Protein AF-A0A0R1Y605-F1 (afdb_monomer_lite)

Sequence (108 aa):
MPDRHSYAKLFRFVKQYPNFNIATHLQQLADHLDIASQTIVFMIQVFLELDFITVQDEVVNLNPNYRSKNLSSAPSYQLREEQLEAEKSLLASNTNELVSFVQHCLAD

InterPro domains:
  IPR018779 Single-stranded-DNA-specific exonuclease RecJ, C-terminal [PF10141] (1-101)

Organism: NCBI:txid1423786

Foldseek 3Di:
DDDPVLLVLLLVVLVVDFFDQCVPCLVVSCVVSVHDSVVVVLSVLLCVQQQQWDADPSTIHGRPPHDDDDSCVRPSNVVVVVVVVVVVVVVVVVVVVVVVVVVVVVVD

Structure (mmCIF, N/CA/C/O backbone):
data_AF-A0A0R1Y605-F1
#
_entry.id   AF-A0A0R1Y605-F1
#
loop_
_atom_site.group_PDB
_atom_site.id
_atom_site.type_symbol
_atom_site.label_atom_id
_atom_site.label_alt_id
_atom_site.label_comp_id
_atom_site.label_asym_id
_atom_site.label_entity_id
_atom_site.label_seq_id
_atom_site.pdbx_PDB_ins_code
_atom_site.Cartn_x
_atom_site.Cartn_y
_atom_site.Cartn_z
_atom_site.occupancy
_atom_site.B_iso_or_equiv
_atom_site.auth_seq_id
_atom_site.auth_comp_id
_atom_site.auth_asym_id
_atom_site.auth_atom_id
_atom_site.pdbx_PDB_model_num
ATOM 1 N N . MET A 1 1 ? 7.796 2.370 -7.836 1.00 86.75 1 MET A N 1
ATOM 2 C CA . MET A 1 1 ? 7.694 1.610 -6.574 1.00 86.75 1 MET A CA 1
ATOM 3 C C . MET A 1 1 ? 7.690 2.584 -5.411 1.00 86.75 1 MET A C 1
ATOM 5 O O . MET A 1 1 ? 8.496 3.507 -5.456 1.00 86.75 1 MET A O 1
ATOM 9 N N . PRO A 1 2 ? 6.819 2.414 -4.403 1.00 89.44 2 PRO A N 1
ATOM 10 C CA . PRO A 1 2 ? 6.938 3.154 -3.153 1.00 89.44 2 PRO A CA 1
ATOM 11 C C . PRO A 1 2 ? 8.228 2.749 -2.437 1.00 89.44 2 PRO A C 1
ATOM 13 O O . PRO A 1 2 ? 8.572 1.566 -2.376 1.00 89.44 2 PRO A O 1
ATOM 16 N N . ASP A 1 3 ? 8.939 3.731 -1.897 1.00 90.38 3 ASP A N 1
ATOM 17 C CA . ASP A 1 3 ? 10.155 3.495 -1.130 1.00 90.38 3 ASP A CA 1
ATOM 18 C C . ASP A 1 3 ? 9.847 3.190 0.345 1.00 90.38 3 ASP A C 1
ATOM 20 O O . ASP A 1 3 ? 8.733 3.365 0.851 1.00 90.38 3 ASP A O 1
ATOM 24 N N . ARG A 1 4 ? 10.868 2.739 1.078 1.00 89.44 4 ARG A N 1
ATOM 25 C CA . ARG A 1 4 ? 10.738 2.426 2.508 1.00 89.44 4 ARG A CA 1
ATOM 26 C C . ARG A 1 4 ? 10.259 3.629 3.332 1.00 89.44 4 ARG A C 1
ATOM 28 O O . ARG A 1 4 ? 9.575 3.442 4.338 1.00 89.44 4 ARG A O 1
ATOM 35 N N . HIS A 1 5 ? 10.612 4.847 2.926 1.00 92.62 5 HIS A N 1
ATOM 36 C CA . HIS A 1 5 ? 10.213 6.073 3.612 1.00 92.62 5 HIS A CA 1
ATOM 37 C C . HIS A 1 5 ? 8.708 6.340 3.474 1.00 92.62 5 HIS A C 1
ATOM 39 O O . HIS A 1 5 ? 8.047 6.647 4.467 1.00 92.62 5 HIS A O 1
ATOM 45 N N . SER A 1 6 ? 8.150 6.124 2.285 1.00 93.69 6 SER A N 1
ATOM 46 C CA . SER A 1 6 ? 6.718 6.201 1.998 1.00 93.69 6 SER A CA 1
ATOM 47 C C . SER A 1 6 ? 5.945 5.211 2.866 1.00 93.69 6 SER A C 1
ATOM 49 O O . SER A 1 6 ? 4.992 5.588 3.549 1.00 93.69 6 SER A O 1
ATOM 51 N N . TYR A 1 7 ? 6.404 3.958 2.940 1.00 94.12 7 TYR A N 1
ATOM 52 C CA . TYR A 1 7 ? 5.796 2.955 3.821 1.00 94.12 7 TYR A CA 1
ATOM 53 C C . TYR A 1 7 ? 5.875 3.347 5.299 1.00 94.12 7 TYR A C 1
ATOM 55 O O . TYR A 1 7 ? 4.899 3.191 6.030 1.00 94.12 7 TYR A O 1
ATOM 63 N N . ALA A 1 8 ? 6.999 3.910 5.747 1.00 93.38 8 ALA A N 1
ATOM 64 C CA . ALA A 1 8 ? 7.141 4.386 7.121 1.00 93.38 8 ALA A CA 1
ATOM 65 C C . ALA A 1 8 ? 6.178 5.544 7.444 1.00 93.38 8 ALA A C 1
ATOM 67 O O . ALA A 1 8 ? 5.601 5.568 8.535 1.00 93.38 8 ALA A O 1
ATOM 68 N N . LYS A 1 9 ? 5.976 6.477 6.502 1.00 94.44 9 LYS A N 1
ATOM 69 C CA . LYS A 1 9 ? 4.992 7.565 6.609 1.00 94.44 9 LYS A CA 1
ATOM 70 C C . LYS A 1 9 ? 3.572 7.016 6.773 1.00 94.44 9 LYS A C 1
ATOM 72 O O . LYS A 1 9 ? 2.895 7.375 7.736 1.00 94.44 9 LYS A O 1
ATOM 77 N N . LEU A 1 10 ? 3.155 6.105 5.890 1.00 93.56 10 LEU A N 1
ATOM 78 C CA . LEU A 1 10 ? 1.831 5.482 5.947 1.00 93.56 10 LEU A CA 1
ATOM 79 C C . LEU A 1 10 ? 1.628 4.695 7.249 1.00 93.56 10 LEU A C 1
ATOM 81 O O . LEU A 1 10 ? 0.609 4.848 7.914 1.00 93.56 10 LEU A O 1
ATOM 85 N N . PHE A 1 11 ? 2.615 3.894 7.656 1.00 92.94 11 PHE A N 1
ATOM 86 C CA . PHE A 1 11 ? 2.538 3.116 8.893 1.00 92.94 11 PHE A CA 1
ATOM 87 C C . PHE A 1 11 ? 2.374 4.012 10.127 1.00 92.94 11 PHE A C 1
ATOM 89 O O . PHE A 1 11 ? 1.549 3.743 11.000 1.00 92.94 11 PHE A O 1
ATOM 96 N N . ARG A 1 12 ? 3.136 5.112 10.194 1.00 92.88 12 ARG A N 1
ATOM 97 C CA . ARG A 1 12 ? 3.013 6.099 11.273 1.00 92.88 12 ARG A CA 1
ATOM 98 C C . ARG A 1 12 ? 1.628 6.741 11.286 1.00 92.88 12 ARG A C 1
ATOM 100 O O . ARG A 1 12 ? 1.068 6.902 12.366 1.00 92.88 12 ARG A O 1
ATOM 107 N N . PHE A 1 13 ? 1.082 7.058 10.114 1.00 92.38 13 PHE A N 1
ATOM 108 C CA . PHE A 1 13 ? -0.259 7.616 9.989 1.00 92.38 13 PHE A CA 1
ATOM 109 C C . PHE A 1 13 ? -1.325 6.656 10.532 1.00 92.38 13 PHE A C 1
ATOM 111 O O . PHE A 1 13 ? -2.061 7.036 11.436 1.00 92.38 13 PHE A O 1
ATOM 118 N N . VAL A 1 14 ? -1.350 5.399 10.073 1.00 90.44 14 VAL A N 1
ATOM 119 C CA . VAL A 1 14 ? -2.328 4.388 10.531 1.00 90.44 14 VAL A CA 1
ATOM 120 C C . VAL A 1 14 ? -2.217 4.138 12.038 1.00 90.44 14 VAL A C 1
ATOM 122 O O . VAL A 1 14 ? -3.217 3.923 12.717 1.00 90.44 14 VAL A O 1
ATOM 125 N N . LYS A 1 15 ? -1.001 4.206 12.592 1.00 90.38 15 LYS A N 1
ATOM 126 C CA . LYS A 1 15 ? -0.776 4.086 14.037 1.00 90.38 15 LYS A CA 1
ATOM 127 C C . LYS A 1 15 ? -1.340 5.273 14.833 1.00 90.38 15 LYS A C 1
ATOM 129 O O . LYS A 1 15 ? -1.788 5.078 15.958 1.00 90.38 15 LYS A O 1
ATOM 134 N N . GLN A 1 16 ? -1.261 6.489 14.293 1.00 90.94 16 GLN A N 1
ATOM 135 C CA . GLN A 1 16 ? -1.720 7.713 14.959 1.00 90.94 16 GLN A CA 1
ATOM 136 C C . GLN A 1 16 ? -3.229 7.940 14.795 1.00 90.94 16 GLN A C 1
ATOM 138 O O . GLN A 1 16 ? -3.867 8.463 15.706 1.00 90.94 16 GLN A O 1
ATOM 143 N N . TYR A 1 17 ? -3.786 7.522 13.660 1.00 88.94 17 TYR A N 1
ATOM 144 C CA . TYR A 1 17 ? -5.188 7.689 13.290 1.00 88.94 17 TYR A CA 1
ATOM 145 C C . TYR A 1 17 ? -5.821 6.315 13.017 1.00 88.94 17 TYR A C 1
ATOM 147 O O . TYR A 1 17 ? -5.986 5.933 11.857 1.00 88.94 17 TYR A O 1
ATOM 155 N N . PRO A 1 18 ? -6.143 5.539 14.070 1.00 83.31 18 PRO A N 1
ATOM 156 C CA . PRO A 1 18 ? -6.901 4.305 13.910 1.00 83.31 18 PRO A CA 1
ATOM 157 C C . PRO A 1 18 ? -8.328 4.610 13.437 1.00 83.31 18 PRO A C 1
ATOM 159 O O . PRO A 1 18 ? -8.821 5.729 13.578 1.00 83.31 18 PRO A O 1
ATOM 162 N N . ASN A 1 19 ? -9.017 3.594 12.929 1.00 84.62 19 ASN A N 1
ATOM 163 C CA . ASN A 1 19 ? -10.361 3.687 12.363 1.00 84.62 19 ASN A CA 1
ATOM 164 C C . ASN A 1 19 ? -10.473 4.654 11.176 1.00 84.62 19 ASN A C 1
ATOM 166 O O . ASN A 1 19 ? -11.451 5.386 11.024 1.00 84.62 19 ASN A O 1
ATOM 170 N N . PHE A 1 20 ? -9.462 4.641 10.316 1.00 84.56 20 PHE A N 1
ATOM 171 C CA . PHE A 1 20 ? -9.414 5.490 9.137 1.00 84.56 20 PHE A CA 1
ATOM 172 C C . PHE A 1 20 ? -10.217 4.875 7.984 1.00 84.56 20 PHE A C 1
ATOM 174 O O . PHE A 1 20 ? -9.858 3.808 7.490 1.00 84.56 20 PHE A O 1
ATOM 181 N N . ASN A 1 21 ? -11.279 5.541 7.518 1.00 89.19 21 ASN A N 1
ATOM 182 C CA . ASN A 1 21 ? -12.022 5.088 6.339 1.00 89.19 21 ASN A CA 1
ATOM 183 C C . ASN A 1 21 ? -11.268 5.470 5.055 1.00 89.19 21 ASN A C 1
ATOM 185 O O . ASN A 1 21 ? -11.163 6.652 4.714 1.00 89.19 21 ASN A O 1
ATOM 189 N N . ILE A 1 22 ? -10.771 4.463 4.331 1.00 86.62 22 ILE A N 1
ATOM 190 C CA . ILE A 1 22 ? -9.972 4.683 3.126 1.00 86.62 22 ILE A CA 1
ATOM 191 C C . ILE A 1 22 ? -10.776 5.340 2.006 1.00 86.62 22 ILE A C 1
ATOM 193 O O . ILE A 1 22 ? -10.293 6.287 1.396 1.00 86.62 22 ILE A O 1
ATOM 197 N N . ALA A 1 23 ? -11.997 4.880 1.745 1.00 86.19 23 ALA A N 1
ATOM 198 C CA . ALA A 1 23 ? -12.773 5.301 0.582 1.00 86.19 23 ALA A CA 1
ATOM 199 C C . ALA A 1 23 ? -13.054 6.812 0.586 1.00 86.19 23 ALA A C 1
ATOM 201 O O . ALA A 1 23 ? -13.014 7.469 -0.452 1.00 86.19 23 ALA A O 1
ATOM 202 N N . THR A 1 24 ? -13.284 7.371 1.773 1.00 88.56 24 THR A N 1
ATOM 203 C CA . THR A 1 24 ? -13.635 8.786 1.960 1.00 88.56 24 THR A CA 1
ATOM 204 C C . THR A 1 24 ? -12.429 9.697 2.169 1.00 88.56 24 THR A C 1
ATOM 206 O O . THR A 1 24 ? -12.477 10.864 1.785 1.00 88.56 24 THR A O 1
ATOM 209 N N . HIS A 1 25 ? -11.336 9.185 2.740 1.00 89.06 25 HIS A N 1
ATOM 210 C CA . HIS A 1 25 ? -10.191 10.009 3.139 1.00 89.06 25 HIS A CA 1
ATOM 211 C C . HIS A 1 25 ? -8.924 9.754 2.310 1.00 89.06 25 HIS A C 1
ATOM 213 O O . HIS A 1 25 ? -7.898 10.384 2.570 1.00 89.06 25 HIS A O 1
ATOM 219 N N . LEU A 1 26 ? -8.963 8.869 1.304 1.00 90.31 26 LEU A N 1
ATOM 220 C CA . LEU A 1 26 ? -7.800 8.540 0.470 1.00 90.31 26 LEU A CA 1
ATOM 221 C C . LEU A 1 26 ? -7.123 9.785 -0.113 1.00 90.31 26 LEU A C 1
ATOM 223 O O . LEU A 1 26 ? -5.902 9.896 -0.055 1.00 90.31 26 LEU A O 1
ATOM 227 N N . GLN A 1 27 ? -7.906 10.726 -0.645 1.00 91.62 27 GLN A N 1
ATOM 228 C CA . GLN A 1 27 ? -7.363 11.940 -1.254 1.00 91.62 27 GLN A CA 1
ATOM 229 C C . GLN A 1 27 ? -6.687 12.847 -0.216 1.00 91.62 27 GLN A C 1
ATOM 231 O O . GLN A 1 27 ? -5.578 13.315 -0.432 1.00 91.62 27 GLN A O 1
ATOM 236 N N . GLN A 1 28 ? -7.307 13.025 0.951 1.00 91.12 28 GLN A N 1
ATOM 237 C CA . GLN A 1 28 ? -6.723 13.817 2.036 1.00 91.12 28 GLN A CA 1
ATOM 238 C C . GLN A 1 28 ? -5.434 13.183 2.571 1.00 91.12 28 GLN A C 1
ATOM 240 O O . GLN A 1 28 ? -4.480 13.882 2.906 1.00 91.12 28 GLN A O 1
ATOM 245 N N . LEU A 1 29 ? -5.389 11.850 2.634 1.00 91.25 29 LEU A N 1
ATOM 246 C CA . LEU A 1 29 ? -4.191 11.108 3.008 1.00 91.25 29 LEU A CA 1
ATOM 247 C C . LEU A 1 29 ? -3.078 11.266 1.967 1.00 91.25 29 LEU A C 1
ATOM 249 O O . LEU A 1 29 ? -1.918 11.430 2.345 1.00 91.25 29 LEU A O 1
ATOM 253 N N . ALA A 1 30 ? -3.430 11.235 0.681 1.00 93.62 30 ALA A N 1
ATOM 254 C CA . ALA A 1 30 ? -2.509 11.478 -0.423 1.00 93.62 30 ALA A CA 1
ATOM 255 C C . ALA A 1 30 ? -1.843 12.849 -0.310 1.00 93.62 30 ALA A C 1
ATOM 257 O O . ALA A 1 30 ? -0.613 12.937 -0.311 1.00 93.62 30 ALA A O 1
ATOM 258 N N . ASP A 1 31 ? -2.652 13.885 -0.095 1.00 93.62 31 ASP A N 1
ATOM 259 C CA . ASP A 1 31 ? -2.179 15.258 0.060 1.00 93.62 31 ASP A CA 1
ATOM 260 C C . ASP A 1 31 ? -1.318 15.422 1.326 1.00 93.62 31 ASP A C 1
ATOM 262 O O . ASP A 1 31 ? -0.268 16.060 1.298 1.00 93.62 31 ASP A O 1
ATOM 266 N N . HIS A 1 32 ? -1.714 14.801 2.444 1.00 91.81 32 HIS A N 1
ATOM 267 C CA . HIS A 1 32 ? -0.987 14.905 3.712 1.00 91.81 32 HIS A CA 1
ATOM 268 C C . HIS A 1 32 ? 0.364 14.170 3.706 1.00 91.81 32 HIS A C 1
ATOM 270 O O . HIS A 1 32 ? 1.326 14.620 4.330 1.00 91.81 32 HIS A O 1
ATOM 276 N N . LEU A 1 33 ? 0.451 13.012 3.045 1.00 91.38 33 LEU A N 1
ATOM 277 C CA . LEU A 1 33 ? 1.692 12.232 2.980 1.00 91.38 33 LEU A CA 1
ATOM 278 C C . LEU A 1 33 ? 2.611 12.656 1.828 1.00 91.38 33 LEU A C 1
ATOM 280 O O . LEU A 1 33 ? 3.784 12.251 1.838 1.00 91.38 33 LEU A O 1
ATOM 284 N N . ASP A 1 34 ? 2.096 13.471 0.902 1.00 93.62 34 ASP A N 1
ATOM 285 C CA . ASP A 1 34 ? 2.713 13.823 -0.379 1.00 93.62 34 ASP A CA 1
ATOM 286 C C . ASP A 1 34 ? 3.008 12.562 -1.212 1.00 93.62 34 ASP A C 1
ATOM 288 O O . ASP A 1 34 ? 4.133 12.280 -1.626 1.00 93.62 34 ASP A O 1
ATOM 292 N N . ILE A 1 35 ? 1.987 11.706 -1.348 1.00 94.12 35 ILE A N 1
ATOM 293 C CA . ILE A 1 35 ? 2.050 10.425 -2.063 1.00 94.12 35 ILE A CA 1
ATOM 294 C C . ILE A 1 35 ? 0.786 10.295 -2.909 1.00 94.12 35 ILE A C 1
ATOM 296 O O . ILE A 1 35 ? -0.314 10.442 -2.397 1.00 94.12 35 ILE A O 1
ATOM 300 N N . ALA A 1 36 ? 0.918 9.943 -4.189 1.00 94.12 36 ALA A N 1
ATOM 301 C CA . ALA A 1 36 ? -0.240 9.754 -5.063 1.00 94.12 36 ALA A CA 1
ATOM 302 C C . ALA A 1 36 ? -1.231 8.701 -4.522 1.00 94.12 36 ALA A C 1
ATOM 304 O O . ALA A 1 36 ? -0.827 7.628 -4.066 1.00 94.12 36 ALA A O 1
ATOM 305 N N . SER A 1 37 ? -2.534 8.962 -4.665 1.00 93.31 37 SER A N 1
ATOM 306 C CA . SER A 1 37 ? -3.622 8.108 -4.160 1.00 93.31 37 SER A CA 1
ATOM 307 C C . SER A 1 37 ? -3.504 6.648 -4.618 1.00 93.31 37 SER A C 1
ATOM 309 O O . SER A 1 37 ? -3.635 5.729 -3.815 1.00 93.31 37 SER A O 1
ATOM 311 N N . GLN A 1 38 ? -3.164 6.422 -5.891 1.00 92.31 38 GLN A N 1
ATOM 312 C CA . GLN A 1 38 ? -2.923 5.083 -6.455 1.00 92.31 38 GLN A CA 1
ATOM 313 C C . GLN A 1 38 ? -1.787 4.340 -5.731 1.00 92.31 38 GLN A C 1
ATOM 315 O O . GLN A 1 38 ? -1.895 3.155 -5.423 1.00 92.31 38 GLN A O 1
ATOM 320 N N . THR A 1 39 ? -0.705 5.053 -5.412 1.00 94.06 39 THR A N 1
ATOM 321 C CA . THR A 1 39 ? 0.441 4.503 -4.681 1.00 94.06 39 THR A CA 1
ATOM 322 C C . THR A 1 39 ? 0.044 4.126 -3.257 1.00 94.06 39 THR A C 1
ATOM 324 O O . THR A 1 39 ? 0.456 3.076 -2.776 1.00 94.06 39 THR A O 1
ATOM 327 N N . ILE A 1 40 ? -0.795 4.928 -2.596 1.00 94.12 40 ILE A N 1
ATOM 328 C CA . ILE A 1 40 ? -1.307 4.614 -1.255 1.00 94.12 40 ILE A CA 1
ATOM 329 C C . ILE A 1 40 ? -2.167 3.352 -1.274 1.00 94.12 40 ILE A C 1
ATOM 331 O O . ILE A 1 40 ? -1.970 2.486 -0.425 1.00 94.12 40 ILE A O 1
ATOM 335 N N . VAL A 1 41 ? -3.077 3.217 -2.244 1.00 93.44 41 VAL A N 1
ATOM 336 C CA . VAL A 1 41 ? -3.906 2.008 -2.396 1.00 93.44 41 VAL A CA 1
ATOM 337 C C . VAL A 1 41 ? -3.023 0.768 -2.525 1.00 93.44 41 VAL A C 1
ATOM 339 O O . VAL A 1 41 ? -3.216 -0.203 -1.797 1.00 93.44 41 VAL A O 1
ATOM 342 N N . PHE A 1 42 ? -1.993 0.834 -3.372 1.00 95.44 42 PHE A N 1
ATOM 343 C CA . PHE A 1 42 ? -1.018 -0.246 -3.514 1.00 95.44 42 PHE A CA 1
ATOM 344 C C . PHE A 1 42 ? -0.273 -0.550 -2.203 1.00 95.44 42 PHE A C 1
ATOM 346 O O . PHE A 1 42 ? -0.145 -1.705 -1.805 1.00 95.44 42 PHE A O 1
ATOM 353 N N . MET A 1 43 ? 0.192 0.476 -1.488 1.00 95.31 43 MET A N 1
ATOM 354 C CA . MET A 1 43 ? 0.893 0.286 -0.214 1.00 95.31 43 MET A CA 1
ATOM 355 C C . MET A 1 43 ? 0.001 -0.355 0.856 1.00 95.31 43 MET A C 1
ATOM 357 O O . MET A 1 43 ? 0.477 -1.144 1.671 1.00 95.31 43 MET A O 1
ATOM 361 N N . ILE A 1 44 ? -1.288 -0.023 0.855 1.00 93.94 44 ILE A N 1
ATOM 362 C CA . ILE A 1 44 ? -2.278 -0.579 1.780 1.00 93.94 44 ILE A CA 1
ATOM 363 C C . ILE A 1 44 ? -2.576 -2.030 1.439 1.00 93.94 44 ILE A C 1
ATOM 365 O O . ILE A 1 44 ? -2.633 -2.852 2.349 1.00 93.94 44 ILE A O 1
ATOM 369 N N . GLN A 1 45 ? -2.661 -2.373 0.155 1.00 95.06 45 GLN A N 1
ATOM 370 C CA . GLN A 1 45 ? -2.735 -3.765 -0.275 1.00 95.06 45 GLN A CA 1
ATOM 371 C C . GLN A 1 45 ? -1.531 -4.574 0.238 1.00 95.06 45 GLN A C 1
ATOM 373 O O . GLN A 1 45 ? -1.719 -5.605 0.879 1.00 95.06 45 GLN A O 1
ATOM 378 N N . VAL A 1 46 ? -0.305 -4.069 0.058 1.00 95.69 46 VAL A N 1
ATOM 379 C CA . VAL A 1 46 ? 0.918 -4.713 0.576 1.00 95.69 46 VAL A CA 1
ATOM 380 C C . VAL A 1 46 ? 0.863 -4.879 2.099 1.00 95.69 46 VAL A C 1
ATOM 382 O O . VAL A 1 46 ? 1.223 -5.926 2.633 1.00 95.69 46 VAL A O 1
ATOM 385 N N . PHE A 1 47 ? 0.398 -3.865 2.832 1.00 95.00 47 PHE A N 1
ATOM 386 C CA . PHE A 1 47 ? 0.263 -3.950 4.288 1.00 95.00 47 PHE A CA 1
ATOM 387 C C . PHE A 1 47 ? -0.795 -4.954 4.745 1.00 95.00 47 PHE A C 1
ATOM 389 O O . PHE A 1 47 ? -0.596 -5.597 5.778 1.00 95.00 47 PHE A O 1
ATOM 396 N N . LEU A 1 48 ? -1.890 -5.089 3.999 1.00 94.12 48 LEU A N 1
ATOM 397 C CA . LEU A 1 48 ? -2.935 -6.072 4.262 1.00 94.12 48 LEU A CA 1
ATOM 398 C C . LEU A 1 48 ? -2.398 -7.495 4.059 1.00 94.12 48 LEU A C 1
ATOM 400 O O . LEU A 1 48 ? -2.533 -8.330 4.945 1.00 94.12 48 LEU A O 1
ATOM 404 N N . GLU A 1 49 ? -1.716 -7.746 2.939 1.00 95.19 49 GLU A N 1
ATOM 405 C CA . GLU A 1 49 ? -1.110 -9.047 2.608 1.00 95.19 49 GLU A CA 1
ATOM 406 C C . GLU A 1 49 ? -0.039 -9.482 3.623 1.00 95.19 49 GLU A C 1
ATOM 408 O O . GLU A 1 49 ? 0.184 -10.672 3.845 1.00 95.19 49 GLU A O 1
ATOM 413 N N . LEU A 1 50 ? 0.627 -8.521 4.266 1.00 95.12 50 LEU A N 1
ATOM 414 C CA . LEU A 1 50 ? 1.630 -8.776 5.300 1.00 95.12 50 LEU A CA 1
ATOM 415 C C . LEU A 1 50 ? 1.053 -8.809 6.720 1.00 95.12 50 LEU A C 1
ATOM 417 O O . LEU A 1 50 ? 1.815 -8.999 7.671 1.00 95.12 50 LEU A O 1
ATOM 421 N N . ASP A 1 51 ? -0.262 -8.693 6.891 1.00 94.12 51 ASP A N 1
ATOM 422 C CA . ASP A 1 51 ? -0.946 -8.614 8.188 1.00 94.12 51 ASP A CA 1
ATOM 423 C C . ASP A 1 51 ? -0.476 -7.444 9.075 1.00 94.12 51 ASP A C 1
ATOM 425 O O . ASP A 1 51 ? -0.565 -7.517 10.304 1.00 94.12 51 ASP A O 1
ATOM 429 N N . PHE A 1 52 ? 0.055 -6.362 8.497 1.00 93.00 52 PHE A N 1
ATOM 430 C CA . PHE A 1 52 ? 0.391 -5.155 9.265 1.00 93.00 52 PHE A CA 1
ATOM 431 C C . PHE A 1 52 ? -0.858 -4.372 9.662 1.00 93.00 52 PHE A C 1
ATOM 433 O O . PHE A 1 52 ? -0.906 -3.752 10.728 1.00 93.00 52 PHE A O 1
ATOM 440 N N . ILE A 1 53 ? -1.866 -4.410 8.798 1.00 93.50 53 ILE A N 1
ATOM 441 C CA . ILE A 1 53 ? -3.150 -3.748 8.984 1.00 93.50 53 ILE A CA 1
ATOM 442 C C . ILE A 1 53 ? -4.281 -4.746 8.761 1.00 93.50 53 ILE A C 1
ATOM 444 O O . ILE A 1 53 ? -4.096 -5.820 8.196 1.00 93.50 53 ILE A O 1
ATOM 448 N N . THR A 1 54 ? -5.467 -4.350 9.185 1.00 92.31 54 THR A N 1
ATOM 449 C CA . THR A 1 54 ? -6.732 -5.019 8.905 1.00 92.31 54 THR A CA 1
ATOM 450 C C . THR A 1 54 ? -7.678 -3.999 8.293 1.00 92.31 54 THR A C 1
ATOM 452 O O . THR A 1 54 ? -7.585 -2.808 8.599 1.00 92.31 54 THR A O 1
ATOM 455 N N . VAL A 1 55 ? -8.560 -4.460 7.412 1.00 90.12 55 VAL A N 1
ATOM 456 C CA . VAL A 1 55 ? -9.602 -3.630 6.808 1.00 90.12 55 VAL A CA 1
ATOM 457 C C . VAL A 1 55 ? -10.946 -4.274 7.106 1.00 90.12 55 VAL A C 1
ATOM 459 O O . VAL A 1 55 ? -11.152 -5.444 6.789 1.00 90.12 55 VAL A O 1
ATOM 462 N N . GLN A 1 56 ? -11.838 -3.525 7.746 1.00 88.31 56 GLN A N 1
ATOM 463 C CA . GLN A 1 56 ? -13.210 -3.932 8.058 1.00 88.31 56 GLN A CA 1
ATOM 464 C C . GLN A 1 56 ? -14.132 -2.803 7.611 1.00 88.31 56 GLN A C 1
ATOM 466 O O . GLN A 1 56 ? -13.920 -1.673 8.032 1.00 88.31 56 GLN A O 1
ATOM 471 N N . ASP A 1 57 ? -15.092 -3.078 6.726 1.00 87.25 57 ASP A N 1
ATOM 472 C CA . ASP A 1 57 ? -16.016 -2.062 6.193 1.00 87.25 57 ASP A CA 1
ATOM 473 C C . ASP A 1 57 ? -15.302 -0.792 5.686 1.00 87.25 57 ASP A C 1
ATOM 475 O O . ASP A 1 57 ? -15.658 0.331 6.031 1.00 87.25 57 ASP A O 1
ATOM 479 N N . GLU A 1 58 ? -14.231 -0.976 4.901 1.00 87.06 58 GLU A N 1
ATOM 480 C CA . GLU A 1 58 ? -13.381 0.109 4.365 1.00 87.06 58 GLU A CA 1
ATOM 481 C C . GLU A 1 58 ? -12.596 0.902 5.427 1.00 87.06 58 GLU A C 1
ATOM 483 O O . GLU A 1 58 ? -11.898 1.871 5.112 1.00 87.06 58 GLU A O 1
ATOM 488 N N . VAL A 1 59 ? -12.659 0.483 6.689 1.00 90.25 59 VAL A N 1
ATOM 489 C CA . VAL A 1 59 ? -11.929 1.079 7.803 1.00 90.25 59 VAL A CA 1
ATOM 490 C C . VAL A 1 59 ? -10.615 0.341 8.021 1.00 90.25 59 VAL A C 1
ATOM 492 O O . VAL A 1 59 ? -10.587 -0.848 8.337 1.00 90.25 59 VAL A O 1
ATOM 495 N N . VAL A 1 60 ? -9.513 1.071 7.873 1.00 91.38 60 VAL A N 1
ATOM 496 C CA . VAL A 1 60 ? -8.152 0.586 8.086 1.00 91.38 60 VAL A CA 1
ATOM 497 C C . VAL A 1 60 ? -7.774 0.716 9.557 1.00 91.38 60 VAL A C 1
ATOM 499 O O . VAL A 1 60 ? -7.859 1.793 10.151 1.00 91.38 60 VAL A O 1
ATOM 502 N N . ASN A 1 61 ? -7.286 -0.382 10.125 1.00 91.06 61 ASN A N 1
ATOM 503 C CA . ASN A 1 61 ? -6.790 -0.457 11.491 1.00 91.06 61 ASN A CA 1
ATOM 504 C C . ASN A 1 61 ? -5.456 -1.194 11.557 1.00 91.06 61 ASN A C 1
ATOM 506 O O . ASN A 1 61 ? -5.200 -2.112 10.781 1.00 91.06 61 ASN A O 1
ATOM 510 N N . LEU A 1 62 ? -4.608 -0.827 12.516 1.00 92.25 62 LEU A N 1
ATOM 511 C CA . LEU A 1 62 ? -3.368 -1.555 12.768 1.00 92.25 62 LEU A CA 1
ATOM 512 C C . LEU A 1 62 ? -3.688 -2.940 13.349 1.00 92.25 62 LEU A C 1
ATOM 514 O O . LEU A 1 62 ? -4.496 -3.049 14.271 1.00 92.25 62 LEU A O 1
ATOM 518 N N . ASN A 1 63 ? -3.038 -3.994 12.854 1.00 91.50 63 ASN A N 1
ATOM 519 C CA . ASN A 1 63 ? -3.163 -5.310 13.474 1.00 91.50 63 ASN A CA 1
ATOM 520 C C . ASN A 1 63 ? -2.426 -5.289 14.826 1.00 91.50 63 ASN A C 1
ATOM 522 O O . ASN A 1 63 ? -1.224 -5.045 14.826 1.00 91.50 63 ASN A O 1
ATOM 526 N N . PRO A 1 64 ? -3.066 -5.567 15.975 1.00 86.69 64 PRO A N 1
ATOM 527 C CA . PRO A 1 64 ? -2.398 -5.532 17.281 1.00 86.69 64 PRO A CA 1
ATOM 528 C C . PRO A 1 64 ? -1.271 -6.569 17.425 1.00 86.69 64 PRO A C 1
ATOM 530 O O . PRO A 1 64 ? -0.364 -6.372 18.229 1.00 86.69 64 PRO A O 1
ATOM 533 N N . ASN A 1 65 ? -1.299 -7.645 16.633 1.00 89.12 65 ASN A N 1
ATOM 534 C CA . ASN A 1 65 ? -0.334 -8.746 16.680 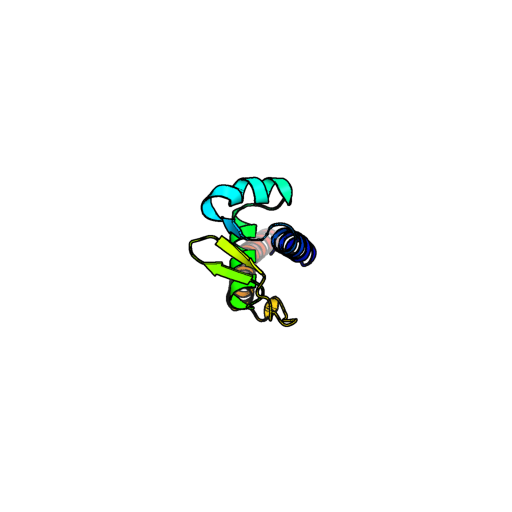1.00 89.12 65 ASN A CA 1
ATOM 535 C C . ASN A 1 65 ? 0.619 -8.763 15.474 1.00 89.12 65 ASN A C 1
ATOM 537 O O . ASN A 1 65 ? 1.185 -9.812 15.148 1.00 89.12 65 ASN A O 1
ATOM 541 N N . TYR A 1 66 ? 0.782 -7.628 14.785 1.00 88.88 66 TYR A N 1
ATOM 542 C CA . TYR A 1 66 ? 1.666 -7.544 13.627 1.00 88.88 66 TYR A CA 1
ATOM 543 C C . TYR A 1 66 ? 3.100 -7.968 13.980 1.00 88.88 66 TYR A C 1
ATOM 545 O O . TYR A 1 66 ? 3.649 -7.621 15.028 1.00 88.88 66 TYR A O 1
ATOM 553 N N . ARG A 1 67 ? 3.727 -8.726 13.079 1.00 89.19 67 ARG A N 1
ATOM 554 C CA . ARG A 1 67 ? 5.133 -9.132 13.190 1.00 89.19 67 ARG A CA 1
ATOM 555 C C . ARG A 1 67 ? 5.943 -8.435 12.120 1.00 89.19 67 ARG A C 1
ATOM 557 O O . ARG A 1 67 ? 5.434 -8.206 11.032 1.00 89.19 67 ARG A O 1
ATOM 564 N N . SER A 1 68 ? 7.209 -8.144 12.408 1.00 89.25 68 SER A N 1
ATOM 565 C CA . SER A 1 68 ? 8.129 -7.619 11.398 1.00 89.25 68 SER A CA 1
ATOM 566 C C . SER A 1 68 ? 8.233 -8.604 10.227 1.00 89.25 68 SER A C 1
ATOM 568 O O . SER A 1 68 ? 8.666 -9.741 10.413 1.00 89.25 68 SER A O 1
ATOM 570 N N . LYS A 1 69 ? 7.814 -8.167 9.037 1.00 91.12 69 LYS A N 1
ATOM 571 C CA . LYS A 1 69 ? 7.905 -8.903 7.770 1.00 91.12 69 LYS A CA 1
ATOM 572 C C . LYS A 1 69 ? 8.571 -8.017 6.717 1.00 91.12 69 LYS A C 1
ATOM 574 O O . LYS A 1 69 ? 8.609 -6.793 6.854 1.00 91.12 69 LYS A O 1
ATOM 579 N N . ASN A 1 70 ? 9.117 -8.630 5.673 1.00 91.44 70 ASN A N 1
ATOM 580 C CA . ASN A 1 70 ? 9.715 -7.898 4.563 1.00 91.44 70 ASN A CA 1
ATOM 581 C C . ASN A 1 70 ? 8.619 -7.441 3.585 1.00 91.44 70 ASN A C 1
ATOM 583 O O . ASN A 1 70 ? 7.711 -8.202 3.283 1.00 91.44 70 ASN A O 1
ATOM 587 N N . LEU A 1 71 ? 8.714 -6.218 3.059 1.00 90.75 71 LEU A N 1
ATOM 588 C CA . LEU A 1 71 ? 7.777 -5.714 2.046 1.00 90.75 71 LEU A CA 1
ATOM 589 C C . LEU A 1 71 ? 7.807 -6.557 0.763 1.00 90.75 71 LEU A C 1
ATOM 591 O O . LEU A 1 71 ? 6.765 -6.823 0.178 1.00 90.75 71 LEU A O 1
ATOM 595 N N . SER A 1 72 ? 8.991 -7.044 0.386 1.00 90.50 72 SER A N 1
ATOM 596 C CA . SER A 1 72 ? 9.194 -7.898 -0.794 1.00 90.50 72 SER A CA 1
ATOM 597 C C . SER A 1 72 ? 8.604 -9.306 -0.669 1.00 90.50 72 SER A C 1
ATOM 599 O O . SER A 1 72 ? 8.570 -10.035 -1.654 1.00 90.50 72 SER A O 1
ATOM 601 N N . SER A 1 73 ? 8.126 -9.717 0.515 1.00 92.50 73 SER A N 1
ATOM 602 C CA . SER A 1 73 ? 7.401 -10.987 0.651 1.00 92.50 73 SER A CA 1
ATOM 603 C C . SER A 1 73 ? 5.905 -10.859 0.358 1.00 92.50 73 SER A C 1
ATOM 605 O O . SER A 1 73 ? 5.203 -11.863 0.421 1.00 92.50 73 SER A O 1
ATOM 607 N N . ALA A 1 74 ? 5.398 -9.650 0.095 1.00 95.50 74 ALA A N 1
ATOM 608 C CA . ALA A 1 74 ? 4.009 -9.452 -0.301 1.00 95.50 74 ALA A CA 1
ATOM 609 C C . ALA A 1 74 ? 3.817 -9.857 -1.774 1.00 95.50 74 ALA A C 1
ATOM 611 O O . ALA A 1 74 ? 4.569 -9.367 -2.624 1.00 95.50 74 ALA A O 1
ATOM 612 N N . PRO A 1 75 ? 2.808 -10.685 -2.104 1.00 94.81 75 PRO A N 1
ATOM 613 C CA . PRO A 1 75 ? 2.505 -11.060 -3.485 1.00 94.81 75 PRO A CA 1
ATOM 614 C C . PRO A 1 75 ? 2.320 -9.858 -4.420 1.00 94.81 75 PRO A C 1
ATOM 616 O O . PRO A 1 75 ? 2.863 -9.845 -5.522 1.00 94.81 75 PRO A O 1
ATOM 619 N N . SER A 1 76 ? 1.615 -8.813 -3.978 1.00 94.81 76 SER A N 1
ATOM 620 C CA . SER A 1 76 ? 1.419 -7.595 -4.776 1.00 94.81 76 SER A CA 1
ATOM 621 C C . SER A 1 76 ? 2.720 -6.838 -5.043 1.00 94.81 76 SER A C 1
ATOM 623 O O . SER A 1 76 ? 2.889 -6.264 -6.121 1.00 94.81 76 SER A O 1
ATOM 625 N N . TYR A 1 77 ? 3.664 -6.862 -4.096 1.00 94.81 77 TYR A N 1
ATOM 626 C CA . TYR A 1 77 ? 4.978 -6.252 -4.273 1.00 94.81 77 TYR A CA 1
ATOM 627 C C . TYR A 1 77 ? 5.775 -6.983 -5.353 1.00 94.81 77 TYR A C 1
ATOM 629 O O . TYR A 1 77 ? 6.230 -6.340 -6.296 1.00 94.81 77 TYR A O 1
ATOM 637 N N . GLN A 1 78 ? 5.862 -8.314 -5.259 1.00 94.44 78 GLN A N 1
ATOM 638 C CA . GLN A 1 78 ? 6.557 -9.160 -6.238 1.00 94.44 78 GLN A CA 1
ATOM 639 C C . GLN A 1 78 ? 5.950 -9.010 -7.633 1.00 94.44 78 GLN A C 1
ATOM 641 O O . GLN A 1 78 ? 6.665 -8.725 -8.589 1.00 94.44 78 GLN A O 1
ATOM 646 N N . LEU A 1 79 ? 4.619 -9.067 -7.738 1.00 94.62 79 LEU A N 1
ATOM 647 C CA . LEU A 1 79 ? 3.921 -8.874 -9.006 1.00 94.62 79 LEU A CA 1
ATOM 648 C C . LEU A 1 79 ? 4.235 -7.508 -9.632 1.00 94.62 79 LEU A C 1
ATOM 650 O O . LEU A 1 79 ? 4.394 -7.396 -10.848 1.00 94.62 79 LEU A O 1
ATOM 654 N N . ARG A 1 80 ? 4.334 -6.444 -8.824 1.00 94.12 80 ARG A N 1
ATOM 655 C CA . ARG A 1 80 ? 4.681 -5.121 -9.353 1.00 94.12 80 ARG A CA 1
ATOM 656 C C . ARG A 1 80 ? 6.143 -5.042 -9.791 1.00 94.12 80 ARG A C 1
ATOM 658 O O . ARG A 1 80 ? 6.427 -4.329 -10.751 1.00 94.12 80 ARG A O 1
ATOM 665 N N . GLU A 1 81 ? 7.056 -5.744 -9.121 1.00 93.31 81 GLU A N 1
ATOM 666 C CA . GLU A 1 81 ? 8.448 -5.869 -9.574 1.00 93.31 81 GLU A CA 1
ATOM 667 C C . GLU A 1 81 ? 8.529 -6.588 -10.922 1.00 93.31 81 GLU A C 1
ATOM 669 O O . GLU A 1 81 ? 9.144 -6.053 -11.843 1.00 93.31 81 GLU A O 1
ATOM 674 N N . GLU A 1 82 ? 7.830 -7.715 -11.072 1.00 93.31 82 GLU A N 1
ATOM 675 C CA . GLU A 1 82 ? 7.763 -8.476 -12.326 1.00 93.31 82 GLU A CA 1
ATOM 676 C C . GLU A 1 82 ? 7.198 -7.634 -13.477 1.00 93.31 82 GLU A C 1
ATOM 678 O O . GLU A 1 82 ? 7.758 -7.61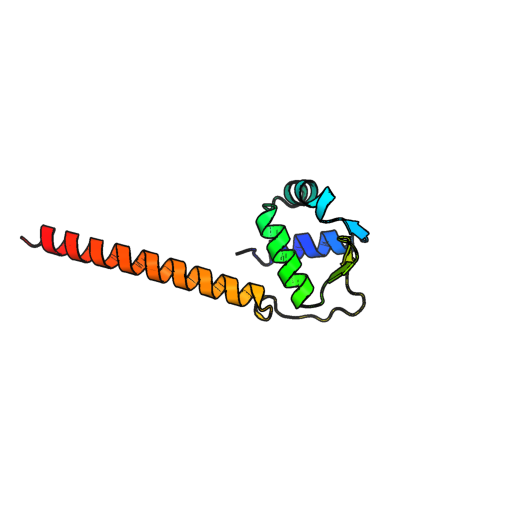5 -14.572 1.00 93.31 82 GLU A O 1
ATOM 683 N N . GLN A 1 83 ? 6.125 -6.872 -13.234 1.00 92.06 83 GLN A N 1
ATOM 684 C CA . GLN A 1 83 ? 5.572 -5.952 -14.234 1.00 92.06 83 GLN A CA 1
ATOM 685 C C . GLN A 1 83 ? 6.588 -4.888 -14.655 1.00 92.06 83 GLN A C 1
ATOM 687 O O . GLN A 1 83 ? 6.741 -4.621 -15.843 1.00 92.06 83 GLN A O 1
ATOM 692 N N . LEU A 1 84 ? 7.306 -4.291 -13.700 1.00 91.81 84 LEU A N 1
ATOM 693 C CA . LEU A 1 84 ? 8.331 -3.290 -14.000 1.00 91.81 84 LEU A CA 1
ATOM 694 C C . LEU A 1 84 ? 9.515 -3.891 -14.764 1.00 91.81 84 LEU A C 1
ATOM 696 O O . LEU A 1 84 ? 10.109 -3.212 -15.601 1.00 91.81 84 LEU A O 1
ATOM 700 N N . GLU A 1 85 ? 9.885 -5.135 -14.476 1.00 92.06 85 GLU A N 1
ATOM 701 C CA . GLU A 1 85 ? 10.925 -5.851 -15.210 1.00 92.06 85 GLU A CA 1
ATOM 702 C C . GLU A 1 85 ? 10.482 -6.174 -16.641 1.00 92.06 85 GLU A C 1
ATOM 704 O O . GLU A 1 85 ? 11.222 -5.893 -17.586 1.00 92.06 85 GLU A O 1
ATOM 709 N N . ALA A 1 86 ? 9.251 -6.656 -16.818 1.00 90.06 86 ALA A N 1
ATOM 710 C CA . ALA A 1 86 ? 8.663 -6.898 -18.130 1.00 90.06 86 ALA A CA 1
ATOM 711 C C . ALA A 1 86 ? 8.568 -5.605 -18.959 1.00 90.06 86 ALA A C 1
ATOM 713 O O . ALA A 1 86 ? 8.991 -5.583 -20.113 1.00 90.06 86 ALA A O 1
ATOM 714 N N . GLU A 1 87 ? 8.093 -4.504 -18.365 1.00 89.62 87 GLU A N 1
ATOM 715 C CA . GLU A 1 87 ? 8.048 -3.179 -19.000 1.00 89.62 87 GLU A CA 1
ATOM 716 C C . GLU A 1 87 ? 9.449 -2.735 -19.466 1.00 89.62 87 GLU A C 1
ATOM 718 O O . GLU A 1 87 ? 9.618 -2.303 -20.607 1.00 89.62 87 GLU A O 1
ATOM 723 N N . LYS A 1 88 ? 10.478 -2.887 -18.618 1.00 87.62 88 LYS A N 1
ATOM 724 C CA . LYS A 1 88 ? 11.871 -2.563 -18.976 1.00 87.62 88 LYS A CA 1
ATOM 725 C C . LYS A 1 88 ? 12.396 -3.437 -20.107 1.00 87.62 88 LYS A C 1
ATOM 727 O O . LYS A 1 88 ? 13.056 -2.915 -21.002 1.00 87.62 88 LYS A O 1
ATOM 732 N N . SER A 1 89 ? 12.121 -4.739 -20.064 1.00 83.62 89 SER A N 1
ATOM 733 C CA . SER A 1 89 ? 12.540 -5.684 -21.099 1.00 83.62 89 SER A CA 1
ATOM 734 C C . SER A 1 89 ? 11.920 -5.323 -22.450 1.00 83.62 89 SER A C 1
ATOM 736 O O . SER A 1 89 ? 12.646 -5.187 -23.430 1.00 83.62 89 SER A O 1
ATOM 738 N N . LEU A 1 90 ? 10.613 -5.048 -22.486 1.00 85.00 90 LEU A N 1
ATOM 739 C CA . LEU A 1 90 ? 9.903 -4.647 -23.704 1.00 85.00 90 LEU A CA 1
ATOM 740 C C . LEU A 1 90 ? 10.425 -3.324 -24.277 1.00 85.00 90 LEU A C 1
ATOM 742 O O . LEU A 1 90 ? 10.665 -3.218 -25.480 1.00 85.00 90 LEU A O 1
ATOM 746 N N . LEU A 1 91 ? 10.632 -2.316 -23.425 1.00 85.25 91 LEU A N 1
ATOM 747 C CA . LEU A 1 91 ? 11.197 -1.035 -23.852 1.00 85.25 91 LEU A CA 1
ATOM 748 C C . LEU A 1 91 ? 12.619 -1.198 -24.403 1.00 85.25 91 LEU A C 1
ATOM 750 O O . LEU A 1 91 ? 12.935 -0.602 -25.429 1.00 85.25 91 LEU A O 1
ATOM 754 N N .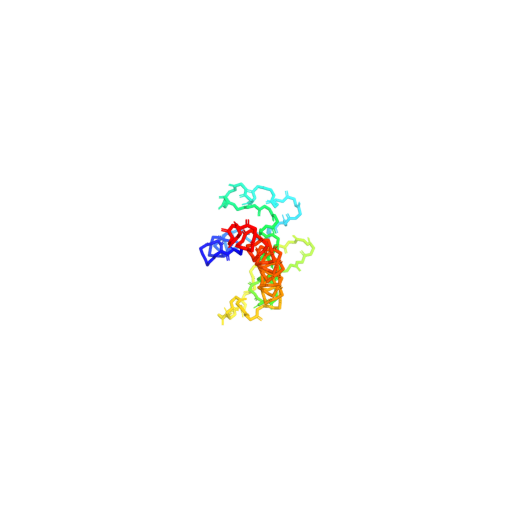 ALA A 1 92 ? 13.455 -2.011 -23.748 1.00 76.56 92 ALA A N 1
ATOM 755 C CA . ALA A 1 92 ? 14.825 -2.282 -24.174 1.00 76.56 92 ALA A CA 1
ATOM 756 C C . ALA A 1 92 ? 14.895 -3.064 -25.495 1.00 76.56 92 ALA A C 1
ATOM 758 O O . ALA A 1 92 ? 15.753 -2.782 -26.325 1.00 76.56 92 ALA A O 1
ATOM 759 N N . SER A 1 93 ? 14.000 -4.027 -25.722 1.00 70.69 93 SER A N 1
ATOM 760 C CA . SER A 1 93 ? 13.929 -4.758 -26.992 1.00 70.69 93 SER A CA 1
ATOM 761 C C . SER A 1 93 ? 13.599 -3.829 -28.160 1.00 70.69 93 SER A C 1
ATOM 763 O O . SER A 1 93 ? 14.314 -3.831 -29.160 1.00 70.69 93 SER A O 1
ATOM 765 N N . ASN A 1 94 ? 12.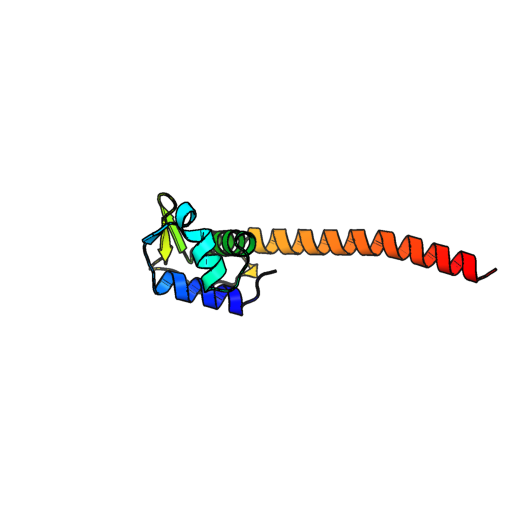601 -2.956 -27.997 1.00 67.94 94 ASN A N 1
ATOM 766 C CA . ASN A 1 94 ? 12.213 -2.002 -29.039 1.00 67.94 94 ASN A CA 1
ATOM 767 C C . ASN A 1 94 ? 13.314 -0.969 -29.332 1.00 67.94 94 ASN A C 1
ATOM 769 O O . ASN A 1 94 ? 13.495 -0.554 -30.477 1.00 67.94 94 ASN A O 1
ATOM 773 N N . THR A 1 95 ? 14.062 -0.530 -28.313 1.00 66.94 95 THR A N 1
ATOM 774 C CA . THR A 1 95 ? 15.173 0.410 -28.515 1.00 66.94 95 THR A CA 1
ATOM 775 C C . THR A 1 95 ? 16.410 -0.265 -29.082 1.00 66.94 95 THR A C 1
ATOM 777 O O . THR A 1 95 ? 17.069 0.345 -29.915 1.00 66.94 95 THR A O 1
ATOM 780 N N . ASN A 1 96 ? 16.721 -1.506 -28.703 1.00 69.50 96 ASN A N 1
ATOM 781 C CA . ASN A 1 96 ? 17.851 -2.241 -29.271 1.00 69.50 96 ASN A CA 1
ATOM 782 C C . ASN A 1 96 ? 17.667 -2.476 -30.773 1.00 69.50 96 ASN A C 1
ATOM 784 O O . ASN A 1 96 ? 18.608 -2.253 -31.528 1.00 69.50 96 ASN A O 1
ATOM 788 N N . GLU A 1 97 ? 16.462 -2.838 -31.219 1.00 69.38 97 GLU A N 1
ATOM 789 C CA . GLU A 1 97 ? 16.160 -2.976 -32.650 1.00 69.38 97 GLU A CA 1
ATOM 790 C C . GLU A 1 97 ? 16.341 -1.651 -33.407 1.00 69.38 97 GLU A C 1
ATOM 792 O O . GLU A 1 97 ? 16.979 -1.616 -34.460 1.00 69.38 97 GLU A O 1
ATOM 797 N N . LEU A 1 98 ? 15.867 -0.537 -32.838 1.00 70.75 98 LEU A N 1
ATOM 798 C CA . LEU A 1 98 ? 16.074 0.802 -33.398 1.00 70.75 98 LEU A CA 1
ATOM 799 C C . LEU A 1 98 ? 17.552 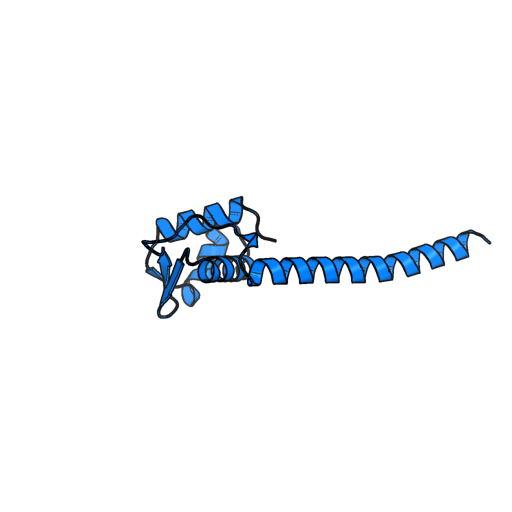1.216 -33.416 1.00 70.75 98 LEU A C 1
ATOM 801 O O . LEU A 1 98 ? 18.019 1.784 -34.401 1.00 70.75 98 LEU A O 1
ATOM 805 N N . VAL A 1 99 ? 18.302 0.930 -32.352 1.00 79.44 99 VAL A N 1
ATOM 806 C CA . VAL A 1 99 ? 19.736 1.234 -32.261 1.00 79.44 99 VAL A CA 1
ATOM 807 C C . VAL A 1 99 ? 20.518 0.414 -33.282 1.00 79.44 99 VAL A C 1
ATOM 809 O O . VAL A 1 99 ? 21.349 0.981 -33.987 1.00 79.44 99 VAL A O 1
ATOM 812 N N . SER A 1 100 ? 20.227 -0.882 -33.420 1.00 77.94 100 SER A N 1
ATOM 813 C CA . SER A 1 100 ? 20.840 -1.737 -34.440 1.00 77.94 100 SER A CA 1
ATOM 814 C C . SER A 1 100 ? 20.518 -1.258 -35.857 1.00 77.94 100 SER A C 1
ATOM 816 O O . SER A 1 100 ? 21.414 -1.211 -36.697 1.00 77.94 100 SER A O 1
ATOM 818 N N . PHE A 1 101 ? 19.278 -0.834 -36.121 1.00 78.31 101 PHE A N 1
ATOM 819 C CA . PHE A 1 101 ? 18.890 -0.255 -37.409 1.00 78.31 101 PHE A CA 1
ATOM 820 C C . PHE A 1 101 ? 19.651 1.042 -37.717 1.00 78.31 101 PHE A C 1
ATOM 822 O O . PHE A 1 101 ? 20.228 1.178 -38.792 1.00 78.31 101 PHE A O 1
ATOM 829 N N . VAL A 1 102 ? 19.709 1.984 -36.771 1.00 82.44 102 VAL A N 1
ATOM 830 C CA . VAL A 1 102 ? 20.441 3.249 -36.953 1.00 82.44 102 VAL A CA 1
ATOM 831 C C . VAL A 1 102 ? 21.942 3.003 -37.127 1.00 82.44 102 VAL A C 1
ATOM 833 O O . VAL A 1 102 ? 22.557 3.626 -37.984 1.00 82.44 102 VAL A O 1
ATOM 836 N N . GLN A 1 103 ? 22.537 2.080 -36.366 1.00 81.75 103 GLN A N 1
ATOM 837 C CA . GLN A 1 103 ? 23.945 1.702 -36.525 1.00 81.75 103 GLN A CA 1
ATOM 838 C C . GLN A 1 103 ? 24.232 1.101 -37.901 1.00 81.75 103 GLN A C 1
ATOM 840 O O . GLN A 1 103 ? 25.266 1.410 -38.483 1.00 81.75 103 GLN A O 1
ATOM 845 N N . HIS A 1 104 ? 23.320 0.285 -38.431 1.00 80.19 104 HIS A N 1
ATOM 846 C CA . HIS A 1 104 ? 23.435 -0.249 -39.784 1.00 80.19 104 HIS A CA 1
ATOM 847 C C . HIS A 1 104 ? 23.340 0.863 -40.840 1.00 80.19 104 HIS A C 1
ATOM 849 O O . HIS A 1 104 ? 24.178 0.923 -41.729 1.00 80.19 104 HIS A O 1
ATOM 855 N N . CYS A 1 105 ? 22.400 1.801 -40.688 1.00 74.44 105 CYS A N 1
ATOM 856 C CA . CYS A 1 105 ? 22.237 2.945 -41.593 1.00 74.44 105 CYS A CA 1
ATOM 857 C C . CYS A 1 105 ? 23.384 3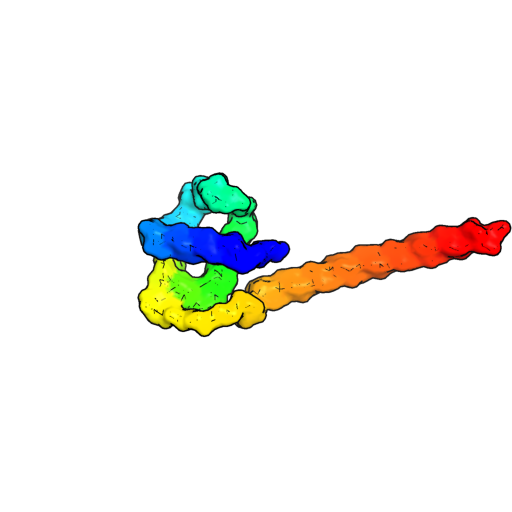.972 -41.548 1.00 74.44 105 CYS A C 1
ATOM 859 O O . CYS A 1 105 ? 23.494 4.778 -42.462 1.00 74.44 105 CYS A O 1
ATOM 861 N N . LEU A 1 106 ? 24.185 4.001 -40.478 1.00 76.31 106 LEU A N 1
ATOM 862 C CA . LEU A 1 106 ? 25.344 4.894 -40.326 1.00 76.31 106 LEU A CA 1
ATOM 863 C C . LEU A 1 106 ? 26.678 4.214 -40.682 1.00 76.31 106 LEU A C 1
ATOM 865 O O . LEU A 1 106 ? 27.724 4.858 -40.600 1.00 76.31 106 LEU A O 1
ATOM 869 N N . ALA A 1 107 ? 26.654 2.914 -40.992 1.00 63.34 107 ALA A N 1
ATOM 870 C CA . ALA A 1 107 ? 27.828 2.132 -41.374 1.00 63.34 107 ALA A CA 1
ATOM 871 C C . ALA A 1 107 ? 28.039 2.043 -42.902 1.00 63.34 107 ALA A C 1
ATOM 873 O O . ALA A 1 107 ? 29.076 1.523 -43.317 1.00 63.34 107 ALA A O 1
ATOM 874 N N . ASP A 1 108 ? 27.099 2.569 -43.696 1.00 46.03 108 ASP A N 1
ATOM 875 C CA . ASP A 1 108 ? 27.210 2.868 -45.137 1.00 46.03 108 ASP A CA 1
ATOM 876 C C . ASP A 1 108 ? 27.406 4.381 -45.362 1.00 46.03 108 ASP A C 1
ATOM 878 O O . ASP A 1 108 ? 28.107 4.755 -46.333 1.00 46.03 108 ASP A O 1
#

Secondary structure (DSSP, 8-state):
---HHHHHHHHHHHHHS-SEEHHHHHHHHHHHHT--HHHHHHHHHHHHHTTSEEEETTEEEE-TT-----GGGSHHHHHHHHHHHHHHHHHHHHHHHHHHHHHHHT--

Radius of gyration: 19.69 Å; chains: 1; bounding box: 44×26×62 Å

pLDDT: mean 88.41, std 8.17, range [46.03, 95.69]